Protein AF-A0A349JUP9-F1 (afdb_monomer_lite)

Secondary structure (DSSP, 8-state):
-HHHHHHHHHHHH-TTTTGGGBSSSSB-HHHHTTHHHHHHHHHHHHHHS-S----

Sequence (55 aa):
MRLYNVMCWIYGSDPIKYSRLVGGGSLPEDRAVRCPEEWDRMAKAWQRLPAEYQP

Foldseek 3Di:
DVVQLVLLLVCLVPVPVSVVCEDPHVYDPVSNVCSVVSNVVVVVVVVPPDPDPDD

pLDDT: mean 86.62, std 11.11, range [53.41, 96.69]

Radius of gyration: 13.23 Å; chains: 1; bounding box: 26×18×39 Å

Structure (mmCIF, N/CA/C/O backbone):
data_AF-A0A349JUP9-F1
#
_entry.id   AF-A0A349JUP9-F1
#
loop_
_atom_site.group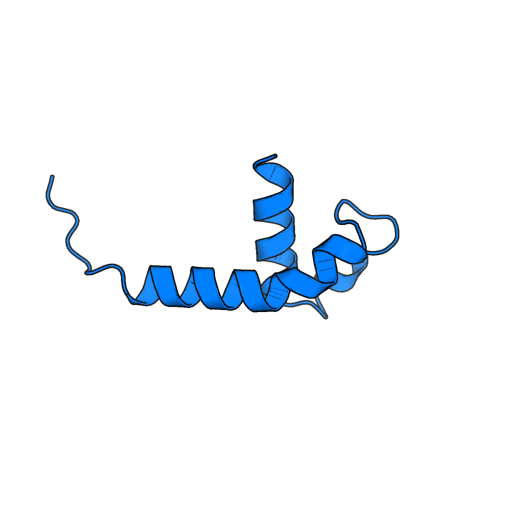_PDB
_atom_site.id
_atom_site.type_symbol
_atom_site.label_atom_id
_atom_site.label_alt_id
_atom_site.label_comp_id
_atom_site.label_asym_id
_atom_site.label_entity_id
_atom_site.label_seq_id
_atom_site.pdbx_PDB_ins_code
_atom_site.Cartn_x
_atom_site.Cartn_y
_atom_site.Cartn_z
_atom_site.occupancy
_atom_site.B_iso_or_equiv
_atom_site.auth_seq_id
_atom_site.auth_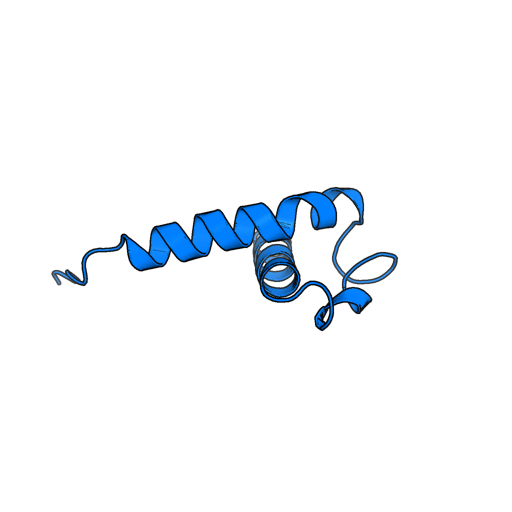comp_id
_atom_site.auth_asym_id
_atom_site.auth_atom_id
_atom_site.pdbx_PDB_model_num
ATOM 1 N N . MET A 1 1 ? 14.450 0.820 7.527 1.00 60.97 1 MET A N 1
ATOM 2 C CA . MET A 1 1 ? 13.367 -0.192 7.628 1.00 60.97 1 MET A CA 1
ATOM 3 C C . MET A 1 1 ? 11.959 0.410 7.688 1.00 60.97 1 MET A C 1
ATOM 5 O O . MET A 1 1 ? 11.130 -0.039 6.915 1.00 60.97 1 MET A O 1
ATOM 9 N N . ARG A 1 2 ? 11.663 1.457 8.481 1.00 74.94 2 ARG A N 1
ATOM 10 C CA . ARG A 1 2 ? 10.317 2.086 8.478 1.00 74.94 2 ARG A CA 1
ATOM 11 C C . ARG A 1 2 ? 9.902 2.716 7.141 1.00 74.94 2 ARG A C 1
ATOM 13 O O . ARG A 1 2 ? 8.740 2.620 6.770 1.00 74.94 2 ARG A O 1
ATOM 20 N N . LEU A 1 3 ? 10.855 3.290 6.402 1.00 81.44 3 LEU A N 1
ATOM 21 C CA . LEU A 1 3 ? 10.594 3.891 5.089 1.00 81.44 3 LEU A CA 1
ATOM 22 C C . LEU A 1 3 ? 10.020 2.881 4.083 1.00 81.44 3 LEU A C 1
ATOM 24 O O . LEU A 1 3 ? 9.062 3.197 3.391 1.00 81.44 3 LEU A O 1
ATOM 28 N N . TYR A 1 4 ? 10.545 1.651 4.051 1.00 82.75 4 TYR A N 1
ATOM 29 C CA . TYR A 1 4 ? 10.049 0.603 3.154 1.00 82.75 4 TYR A CA 1
ATOM 30 C C . TYR A 1 4 ? 8.605 0.201 3.456 1.00 82.75 4 TYR A C 1
ATOM 32 O O . TYR A 1 4 ? 7.850 -0.074 2.531 1.00 82.75 4 TYR A O 1
ATOM 40 N N . ASN A 1 5 ? 8.199 0.207 4.728 1.00 87.00 5 ASN A N 1
ATOM 41 C CA . ASN A 1 5 ? 6.814 -0.079 5.105 1.00 87.00 5 ASN A CA 1
ATOM 42 C C . ASN A 1 5 ? 5.881 1.043 4.650 1.00 87.00 5 ASN A C 1
ATOM 44 O O . ASN A 1 5 ? 4.845 0.766 4.063 1.00 87.00 5 ASN A O 1
ATOM 48 N N . VAL A 1 6 ? 6.288 2.301 4.836 1.00 89.94 6 VAL A N 1
ATOM 49 C CA . VAL A 1 6 ? 5.507 3.455 4.370 1.00 89.94 6 VAL A CA 1
ATOM 50 C C . VAL A 1 6 ? 5.373 3.449 2.847 1.00 89.94 6 VAL A C 1
ATOM 52 O O . VAL A 1 6 ? 4.269 3.602 2.337 1.00 89.94 6 VAL A O 1
ATOM 55 N N . MET A 1 7 ? 6.462 3.205 2.112 1.00 91.94 7 MET A N 1
ATOM 56 C CA . MET A 1 7 ? 6.422 3.104 0.646 1.00 91.94 7 MET A CA 1
ATOM 57 C C . MET A 1 7 ? 5.545 1.945 0.172 1.00 91.94 7 MET A C 1
ATOM 59 O O . MET A 1 7 ? 4.815 2.082 -0.805 1.00 91.94 7 MET A O 1
ATOM 63 N N . CYS A 1 8 ? 5.572 0.828 0.896 1.00 94.62 8 CYS A N 1
ATOM 64 C CA . CYS A 1 8 ? 4.716 -0.315 0.624 1.00 94.62 8 CYS A CA 1
ATOM 65 C C . CYS A 1 8 ? 3.237 0.000 0.884 1.00 94.62 8 CYS A C 1
ATOM 67 O O . CYS A 1 8 ? 2.399 -0.358 0.069 1.00 94.62 8 CYS A O 1
ATOM 69 N N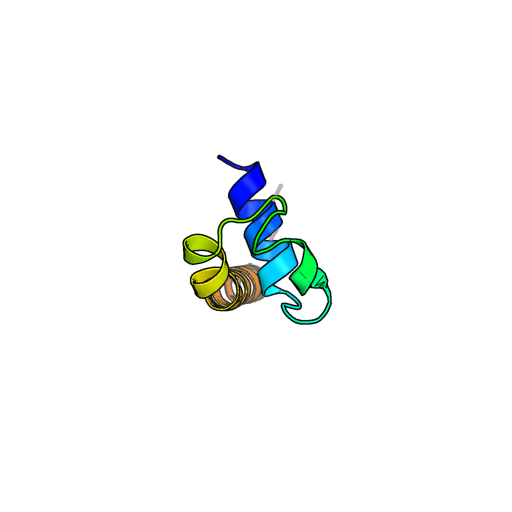 . TRP A 1 9 ? 2.899 0.738 1.944 1.00 93.62 9 TRP A N 1
ATOM 70 C CA . TRP A 1 9 ? 1.522 1.182 2.185 1.00 93.62 9 TRP A CA 1
ATOM 71 C C . TRP A 1 9 ? 1.035 2.180 1.134 1.00 93.62 9 TRP A C 1
ATOM 73 O O . TRP A 1 9 ? -0.080 2.037 0.645 1.00 93.62 9 TRP A O 1
ATOM 83 N N . ILE A 1 10 ? 1.873 3.145 0.737 1.00 94.50 10 ILE A N 1
ATOM 84 C CA . ILE A 1 10 ? 1.545 4.091 -0.340 1.00 94.50 10 ILE A CA 1
ATOM 85 C C . ILE A 1 10 ? 1.265 3.320 -1.630 1.00 94.50 10 ILE A C 1
ATOM 87 O O . ILE A 1 10 ? 0.193 3.474 -2.206 1.00 94.50 10 ILE A O 1
ATOM 91 N N . TYR A 1 11 ? 2.182 2.444 -2.048 1.00 96.56 11 TYR A N 1
ATOM 92 C CA . TYR A 1 11 ? 1.988 1.630 -3.244 1.00 96.56 11 TYR A CA 1
ATOM 93 C C . TYR A 1 11 ? 0.759 0.716 -3.135 1.00 96.56 11 TYR A C 1
ATOM 95 O O . TYR A 1 11 ? -0.053 0.672 -4.050 1.00 96.56 11 TYR A O 1
ATOM 103 N N . GLY A 1 12 ? 0.587 0.025 -2.006 1.00 96.19 12 GLY A N 1
ATOM 104 C CA . GLY A 1 12 ? -0.532 -0.887 -1.770 1.00 96.19 12 GLY A CA 1
ATOM 105 C C . GLY A 1 12 ? -1.900 -0.205 -1.763 1.00 96.19 12 GLY A C 1
ATOM 106 O O . GLY A 1 12 ? -2.881 -0.847 -2.120 1.00 96.19 12 GLY A O 1
ATOM 107 N N . SER A 1 13 ? -1.962 1.087 -1.417 1.00 96.50 13 SER A N 1
ATOM 108 C CA . SER A 1 13 ? -3.206 1.865 -1.439 1.00 96.50 13 SER A CA 1
ATOM 109 C C . SER A 1 13 ? -3.758 2.102 -2.847 1.00 96.50 13 SER A C 1
ATOM 111 O O . SER A 1 13 ? -4.973 2.160 -3.019 1.00 96.50 13 SER A O 1
ATOM 113 N N . ASP A 1 14 ? -2.875 2.231 -3.844 1.00 96.69 14 ASP A N 1
ATOM 114 C CA . ASP A 1 14 ? -3.230 2.385 -5.258 1.00 96.69 14 ASP A CA 1
ATOM 115 C C . ASP A 1 14 ? -2.032 2.002 -6.156 1.00 96.69 14 ASP A C 1
ATOM 117 O O . ASP A 1 14 ? -1.221 2.855 -6.547 1.00 96.69 14 ASP A O 1
ATOM 121 N N . PRO A 1 15 ? -1.895 0.709 -6.502 1.00 94.94 15 PRO A N 1
ATOM 122 C CA . PRO A 1 15 ? -0.764 0.221 -7.292 1.00 94.94 15 PRO A CA 1
ATOM 123 C C . PRO A 1 15 ? -0.676 0.829 -8.697 1.00 94.94 15 PRO A C 1
ATOM 125 O O . PRO A 1 15 ? 0.412 0.908 -9.269 1.00 94.94 15 PRO A O 1
ATOM 128 N N . ILE A 1 16 ? -1.805 1.282 -9.257 1.00 94.69 16 ILE A N 1
ATOM 129 C CA . ILE A 1 16 ? -1.858 1.896 -10.590 1.00 94.69 16 ILE A CA 1
ATOM 130 C C . ILE A 1 16 ? -1.258 3.300 -10.516 1.00 94.69 16 ILE A C 1
ATOM 132 O O . ILE A 1 16 ? -0.315 3.623 -11.249 1.00 94.69 16 ILE A O 1
ATOM 136 N N . LYS A 1 17 ? -1.757 4.120 -9.587 1.00 95.50 17 LYS A N 1
ATOM 137 C CA . LYS A 1 17 ? -1.306 5.501 -9.378 1.00 95.50 17 LYS A CA 1
ATOM 138 C C . LYS A 1 17 ? 0.159 5.583 -8.961 1.00 95.50 17 LYS A C 1
ATOM 140 O O . LYS A 1 17 ? 0.860 6.506 -9.377 1.00 95.50 17 LYS A O 1
ATOM 145 N N . TYR A 1 18 ? 0.629 4.626 -8.164 1.00 94.88 18 TYR A N 1
ATOM 146 C CA . TYR A 1 18 ? 1.987 4.610 -7.617 1.00 94.88 18 TYR A CA 1
ATOM 147 C C . TYR A 1 18 ? 2.925 3.609 -8.303 1.00 94.88 18 TYR A C 1
ATOM 149 O O . TYR A 1 18 ? 3.992 3.306 -7.772 1.00 94.88 18 TYR A O 1
ATOM 157 N N . SER A 1 19 ? 2.582 3.145 -9.505 1.00 93.81 19 SER A N 1
ATOM 158 C CA . SER A 1 19 ? 3.380 2.201 -10.306 1.00 93.81 19 SER A CA 1
ATOM 159 C C . SER A 1 19 ? 4.857 2.594 -10.462 1.00 93.81 19 SER A C 1
ATOM 161 O O . SER A 1 19 ? 5.729 1.731 -10.438 1.00 93.81 19 SER A O 1
ATOM 163 N N . ARG A 1 20 ? 5.166 3.898 -10.517 1.00 92.88 20 ARG A N 1
ATOM 164 C CA . ARG A 1 20 ? 6.545 4.429 -10.599 1.00 92.88 20 ARG A CA 1
ATOM 165 C C . ARG A 1 20 ? 7.422 4.156 -9.371 1.00 92.88 20 ARG A C 1
ATOM 167 O O . ARG A 1 20 ? 8.621 4.413 -9.422 1.00 92.88 20 ARG A O 1
ATOM 174 N N . LEU A 1 21 ? 6.854 3.691 -8.258 1.00 91.56 21 LEU A N 1
ATOM 175 C CA . LEU A 1 21 ? 7.639 3.312 -7.081 1.00 91.56 21 LEU A CA 1
ATOM 176 C C . LEU A 1 21 ? 8.404 1.997 -7.294 1.00 91.56 21 LEU A C 1
ATOM 178 O O . LEU A 1 21 ? 9.386 1.771 -6.589 1.00 91.56 21 LEU A O 1
ATOM 182 N N . VAL A 1 22 ? 7.977 1.173 -8.256 1.00 92.44 22 VAL A N 1
ATOM 183 C CA . VAL A 1 22 ? 8.483 -0.179 -8.532 1.00 92.44 22 VAL A CA 1
ATOM 184 C C . VAL A 1 22 ? 9.396 -0.183 -9.765 1.00 92.44 22 VAL A C 1
ATOM 186 O O . VAL A 1 22 ? 9.226 0.644 -10.656 1.00 92.44 22 VAL A O 1
ATOM 189 N N . GLY A 1 23 ? 10.372 -1.099 -9.824 1.00 79.88 23 GLY A N 1
ATOM 190 C CA . GLY A 1 23 ? 11.180 -1.323 -11.035 1.00 79.88 23 GLY A CA 1
ATOM 191 C C . GLY A 1 23 ? 12.160 -0.187 -11.360 1.00 79.88 23 GLY A C 1
ATOM 192 O O . GLY A 1 23 ? 12.289 0.218 -12.510 1.00 79.88 23 GLY A O 1
ATOM 193 N N . GLY A 1 24 ? 12.823 0.367 -10.336 1.00 74.25 24 GLY A N 1
ATOM 194 C CA . GLY A 1 24 ? 13.786 1.476 -10.464 1.00 74.25 24 GLY A CA 1
ATOM 195 C C . GLY A 1 24 ? 13.517 2.665 -9.533 1.00 74.25 24 GLY A C 1
ATOM 196 O O . GLY A 1 24 ? 14.328 3.585 -9.458 1.00 74.25 24 GLY A O 1
ATOM 197 N N . GLY A 1 25 ? 12.391 2.639 -8.813 1.00 80.44 25 GLY A N 1
ATOM 198 C CA . GLY A 1 25 ? 12.049 3.590 -7.756 1.00 80.44 25 GLY A CA 1
ATOM 199 C C . GLY A 1 25 ? 12.538 3.161 -6.366 1.00 80.44 25 GLY A C 1
ATOM 200 O O . GLY A 1 25 ? 13.539 2.468 -6.205 1.00 80.44 25 GLY A O 1
ATOM 201 N N . SER A 1 26 ? 11.821 3.587 -5.326 1.00 87.69 26 SER A N 1
ATOM 202 C CA . SER A 1 26 ? 12.171 3.307 -3.924 1.00 87.69 26 SER A CA 1
ATOM 203 C C . SER A 1 26 ? 11.660 1.957 -3.399 1.00 87.69 26 SER A C 1
ATOM 205 O O . SER A 1 26 ? 11.893 1.640 -2.230 1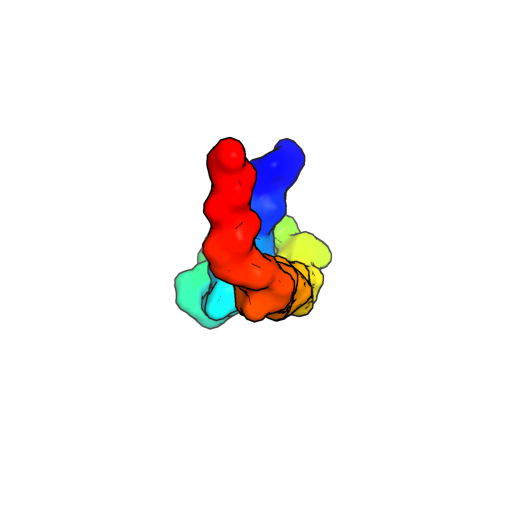.00 87.69 26 SER A O 1
ATOM 207 N N . LEU A 1 27 ? 10.945 1.178 -4.220 1.00 89.75 27 LEU A N 1
ATOM 208 C CA . LEU A 1 27 ? 10.342 -0.097 -3.843 1.00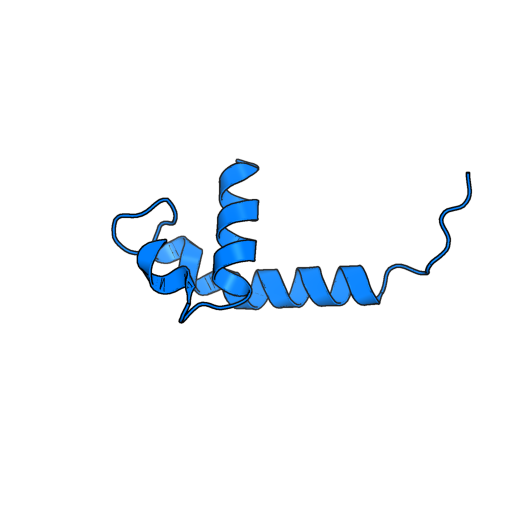 89.75 27 LEU A CA 1
ATOM 209 C C . LEU A 1 27 ? 10.827 -1.231 -4.770 1.00 89.75 27 LEU A C 1
ATOM 211 O O . LEU A 1 27 ? 10.564 -1.200 -5.972 1.00 89.75 27 LEU A O 1
ATOM 215 N N . PRO A 1 28 ? 11.509 -2.252 -4.228 1.00 91.31 28 PRO A N 1
ATOM 216 C CA . PRO A 1 28 ? 11.837 -3.466 -4.972 1.00 91.31 28 PRO A CA 1
ATOM 217 C C . PRO A 1 28 ? 10.589 -4.210 -5.477 1.00 91.31 28 PRO A C 1
ATOM 219 O O . PRO A 1 28 ? 9.546 -4.208 -4.817 1.00 91.31 28 PRO A O 1
ATOM 222 N N . GLU A 1 29 ? 10.695 -4.875 -6.630 1.00 92.12 29 GLU A N 1
ATOM 223 C CA . GLU A 1 29 ? 9.589 -5.626 -7.250 1.00 92.12 29 GLU A CA 1
ATOM 224 C C . GLU A 1 29 ? 9.079 -6.770 -6.366 1.00 92.12 29 GLU A C 1
ATOM 226 O O . GLU A 1 29 ? 7.876 -6.898 -6.144 1.00 92.12 29 GLU A O 1
ATOM 231 N N . ASP A 1 30 ? 9.988 -7.546 -5.777 1.00 91.81 30 ASP A N 1
ATOM 232 C CA . ASP A 1 30 ? 9.681 -8.641 -4.848 1.00 91.81 30 ASP A CA 1
ATOM 233 C C . ASP A 1 30 ? 8.922 -8.158 -3.598 1.00 91.81 30 ASP A C 1
ATOM 235 O O . ASP A 1 30 ? 8.097 -8.873 -3.015 1.00 91.81 30 ASP A O 1
ATOM 239 N N . ARG A 1 31 ? 9.169 -6.912 -3.184 1.00 90.88 31 ARG A N 1
ATOM 240 C CA . ARG A 1 31 ? 8.436 -6.267 -2.097 1.00 90.88 31 ARG A CA 1
ATOM 241 C C . ARG A 1 31 ? 7.047 -5.832 -2.545 1.00 90.88 31 ARG A C 1
ATOM 243 O O . ARG A 1 31 ? 6.087 -6.091 -1.816 1.00 90.88 31 ARG A O 1
ATOM 250 N N . ALA A 1 32 ? 6.948 -5.205 -3.715 1.00 93.88 32 ALA A N 1
ATOM 251 C CA . ALA A 1 32 ? 5.717 -4.637 -4.258 1.00 93.88 32 ALA A CA 1
ATOM 252 C C . ALA A 1 32 ? 4.578 -5.662 -4.362 1.00 93.88 32 ALA A C 1
ATOM 254 O O . ALA A 1 32 ? 3.431 -5.324 -4.072 1.00 93.88 32 ALA A O 1
ATOM 255 N N . VAL A 1 33 ? 4.894 -6.927 -4.667 1.00 94.62 33 VAL A N 1
ATOM 256 C CA . VAL A 1 33 ? 3.914 -8.029 -4.752 1.00 94.62 33 VAL A CA 1
ATOM 257 C C . VAL A 1 33 ? 3.067 -8.166 -3.480 1.00 94.62 33 VAL A C 1
ATOM 259 O O . VAL A 1 33 ? 1.880 -8.467 -3.555 1.00 94.62 33 VAL A O 1
ATOM 262 N N . ARG A 1 34 ? 3.650 -7.917 -2.301 1.00 94.31 34 ARG A N 1
ATOM 263 C CA . ARG A 1 34 ? 2.976 -8.107 -1.001 1.00 94.31 34 ARG A CA 1
ATOM 264 C C . ARG A 1 34 ? 2.276 -6.852 -0.480 1.00 94.31 34 ARG A C 1
ATOM 266 O O . ARG A 1 34 ? 1.559 -6.912 0.515 1.00 94.31 34 ARG A O 1
ATOM 273 N N . CYS A 1 35 ? 2.495 -5.711 -1.119 1.00 95.69 35 CYS A N 1
ATOM 274 C CA . CYS A 1 35 ? 2.064 -4.418 -0.603 1.00 95.69 35 CYS A CA 1
ATOM 275 C C . CYS A 1 35 ? 0.547 -4.180 -0.617 1.00 95.69 35 CYS A C 1
ATOM 277 O O . CYS A 1 35 ? 0.059 -3.632 0.370 1.00 95.69 35 CYS A O 1
ATOM 279 N N . PRO A 1 36 ? -0.225 -4.615 -1.634 1.00 96.12 36 PRO A N 1
ATOM 280 C CA . PRO A 1 36 ? -1.687 -4.512 -1.586 1.00 96.12 36 PRO A CA 1
ATOM 281 C C . PRO A 1 36 ? -2.296 -5.288 -0.408 1.00 96.12 36 PRO A C 1
ATOM 283 O O . PRO A 1 36 ? -3.127 -4.766 0.327 1.00 96.12 36 PRO A O 1
ATOM 286 N N . GLU A 1 37 ? -1.813 -6.508 -0.152 1.00 95.62 37 GLU A N 1
ATOM 287 C CA . GL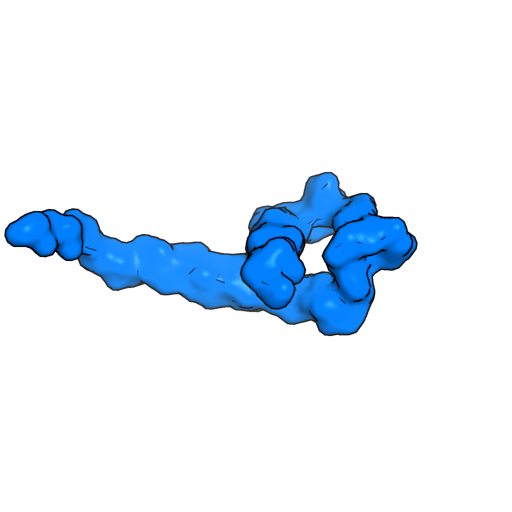U A 1 37 ? -2.276 -7.316 0.983 1.00 95.62 37 GLU A CA 1
ATOM 288 C C . GLU A 1 37 ? -1.880 -6.689 2.332 1.00 95.62 37 GLU A C 1
ATOM 290 O O . GLU A 1 37 ? -2.644 -6.700 3.300 1.00 95.62 37 GLU A O 1
ATOM 295 N N . GLU A 1 38 ? -0.676 -6.121 2.423 1.00 94.12 38 GLU A N 1
ATOM 296 C CA . GLU A 1 38 ? -0.253 -5.390 3.617 1.00 94.12 38 GLU A CA 1
ATOM 297 C C . GLU A 1 38 ? -1.075 -4.132 3.871 1.00 94.12 38 GLU A C 1
ATOM 299 O O . GLU A 1 38 ? -1.426 -3.874 5.025 1.00 94.12 38 GLU A O 1
ATOM 304 N N . TRP A 1 39 ? -1.399 -3.380 2.819 1.00 95.06 39 TRP A N 1
ATOM 305 C CA . TRP A 1 39 ? -2.311 -2.247 2.898 1.00 95.06 39 TRP A CA 1
ATOM 306 C C . TRP A 1 39 ? -3.679 -2.686 3.425 1.00 95.06 39 TRP A C 1
ATOM 308 O O . TRP A 1 39 ? -4.161 -2.101 4.392 1.00 95.06 39 TRP A O 1
ATOM 318 N N . ASP A 1 40 ? -4.254 -3.766 2.892 1.00 94.31 40 ASP A N 1
ATOM 319 C CA . ASP A 1 40 ? -5.545 -4.294 3.344 1.00 94.31 40 ASP A CA 1
ATOM 320 C C . ASP A 1 40 ? -5.529 -4.713 4.816 1.00 94.31 40 ASP A C 1
ATOM 322 O O . ASP A 1 40 ? -6.457 -4.406 5.570 1.00 94.31 40 ASP A O 1
ATOM 326 N N . ARG A 1 41 ? -4.481 -5.423 5.253 1.00 92.12 41 ARG A N 1
ATOM 327 C CA . ARG A 1 41 ? -4.327 -5.817 6.663 1.00 92.12 41 ARG A CA 1
ATOM 328 C C . ARG A 1 41 ? -4.229 -4.598 7.567 1.00 92.12 41 ARG A C 1
ATOM 330 O O . ARG A 1 41 ? -4.881 -4.562 8.609 1.00 92.12 41 ARG A O 1
ATOM 337 N N . MET A 1 42 ? -3.440 -3.608 7.161 1.00 90.50 42 MET A N 1
ATOM 338 C CA . MET A 1 42 ? -3.289 -2.361 7.894 1.00 90.50 42 MET A CA 1
ATOM 339 C C . MET A 1 42 ? -4.627 -1.613 7.955 1.00 90.50 42 MET A C 1
ATOM 341 O O . MET A 1 42 ? -5.098 -1.325 9.050 1.00 90.50 42 MET A O 1
ATOM 345 N N . ALA A 1 43 ? -5.284 -1.360 6.822 1.00 89.94 43 ALA A N 1
ATOM 346 C CA . ALA A 1 43 ? -6.563 -0.653 6.741 1.00 89.94 43 ALA A CA 1
ATOM 347 C C . ALA A 1 43 ? -7.653 -1.321 7.598 1.00 89.94 43 ALA A C 1
ATOM 349 O O . ALA A 1 43 ? -8.365 -0.641 8.337 1.00 89.94 43 ALA A O 1
ATOM 350 N N . LYS A 1 44 ? -7.728 -2.659 7.587 1.00 89.69 44 LYS A N 1
ATOM 351 C CA . LYS A 1 44 ? -8.616 -3.428 8.476 1.00 89.69 44 LYS A CA 1
ATOM 352 C C . LYS A 1 44 ? -8.254 -3.265 9.950 1.00 89.69 44 LYS A C 1
ATOM 354 O O . LYS A 1 44 ? -9.155 -3.207 10.779 1.00 89.69 44 LYS A O 1
ATOM 359 N N . ALA A 1 45 ? -6.968 -3.210 10.295 1.00 88.06 45 ALA A N 1
ATOM 360 C CA . ALA A 1 45 ? -6.542 -2.957 11.668 1.00 88.06 45 ALA A CA 1
ATOM 361 C C . ALA A 1 45 ? -7.006 -1.573 12.139 1.00 88.06 45 ALA A C 1
ATOM 363 O O . ALA A 1 45 ? -7.589 -1.487 13.212 1.00 88.06 45 ALA A O 1
ATOM 364 N N . TRP A 1 46 ? -6.858 -0.531 11.311 1.00 82.62 46 TRP A N 1
ATOM 365 C CA . TRP A 1 46 ? -7.361 0.818 11.611 1.00 82.62 46 TRP A CA 1
ATOM 366 C C . TRP A 1 46 ? -8.881 0.861 11.797 1.00 82.62 46 TRP A C 1
ATOM 368 O O . TRP A 1 46 ? -9.357 1.521 12.711 1.00 82.62 46 TRP A O 1
ATOM 378 N N . GLN A 1 47 ? -9.646 0.121 10.990 1.00 83.00 47 GLN A N 1
ATOM 379 C CA . GLN A 1 47 ? -11.105 0.008 11.150 1.00 83.00 47 GLN A CA 1
ATOM 380 C C . GLN A 1 47 ? -11.524 -0.734 12.426 1.00 83.00 47 GLN A C 1
ATOM 382 O O . GLN A 1 47 ? -12.638 -0.553 12.908 1.00 83.00 47 GLN A O 1
ATOM 387 N N . ARG A 1 48 ? -10.656 -1.607 12.945 1.00 79.44 48 ARG A N 1
ATOM 388 C CA . ARG A 1 48 ? -10.893 -2.387 14.166 1.00 79.44 48 ARG A CA 1
ATOM 389 C C . ARG A 1 48 ? -10.383 -1.700 15.421 1.00 79.44 48 ARG A C 1
ATOM 391 O O . ARG A 1 48 ? -10.620 -2.232 16.500 1.00 79.44 48 ARG A O 1
ATOM 398 N N . LEU A 1 49 ? -9.677 -0.576 15.299 1.00 73.19 49 LEU A N 1
ATOM 399 C CA . LEU A 1 49 ? -9.326 0.221 16.463 1.00 73.19 49 LEU A CA 1
ATOM 400 C C . LEU A 1 49 ? -10.637 0.768 17.042 1.00 73.19 49 LEU A C 1
ATOM 402 O O . LEU A 1 49 ? -11.304 1.552 16.359 1.00 73.19 49 LEU A O 1
ATOM 406 N N . PRO A 1 50 ? -11.052 0.357 18.256 1.00 69.44 50 PRO A N 1
ATOM 407 C CA . PRO A 1 50 ? -12.132 1.055 18.929 1.00 69.44 50 PRO A CA 1
ATOM 408 C C . PRO A 1 50 ? -11.711 2.520 19.067 1.00 69.44 50 PRO A C 1
ATOM 410 O O . PRO A 1 50 ? -10.540 2.813 19.312 1.00 69.44 50 PRO A O 1
ATOM 413 N N . ALA A 1 51 ? -12.653 3.447 18.906 1.00 65.38 51 ALA A N 1
ATOM 414 C CA . ALA A 1 51 ? -12.410 4.888 19.013 1.00 65.38 51 ALA A CA 1
ATOM 415 C C . ALA A 1 51 ? -11.973 5.346 20.427 1.00 65.38 51 ALA A C 1
ATOM 417 O O . ALA A 1 51 ? -11.942 6.539 20.719 1.00 65.38 51 ALA A O 1
ATOM 418 N N . GLU A 1 52 ? -11.638 4.413 21.314 1.00 63.38 52 GLU A N 1
ATOM 419 C CA . GLU A 1 52 ? -11.248 4.655 22.692 1.00 63.38 52 GLU A CA 1
ATOM 420 C C . GLU A 1 52 ? -9.766 5.027 22.757 1.00 63.38 52 GLU A C 1
ATOM 422 O O . GLU A 1 52 ? -8.881 4.228 23.058 1.00 63.38 52 GLU A O 1
ATOM 427 N N . TYR A 1 53 ? -9.501 6.299 22.478 1.00 64.12 53 TYR A N 1
ATOM 428 C CA . TYR A 1 53 ? -8.413 6.993 23.144 1.00 64.12 53 TYR A CA 1
ATOM 429 C C . TYR A 1 53 ? -8.846 7.232 24.594 1.00 64.12 53 TYR A C 1
ATOM 431 O O . TYR A 1 53 ? -9.696 8.086 24.848 1.00 64.12 53 TYR A O 1
ATOM 439 N N . GLN A 1 54 ? -8.295 6.472 25.539 1.00 53.41 54 GLN A N 1
ATOM 440 C CA . GLN A 1 54 ? -8.423 6.779 26.961 1.00 53.41 54 GLN A CA 1
ATOM 441 C C . GLN A 1 54 ? -7.109 7.444 27.420 1.00 53.41 54 GLN A C 1
ATOM 443 O O . GLN A 1 54 ? -6.088 6.753 27.452 1.00 53.41 54 GLN A O 1
ATOM 448 N N . PRO A 1 55 ? -7.092 8.773 27.661 1.00 59.66 55 PRO A N 1
ATOM 449 C CA . PRO A 1 55 ? -5.945 9.465 28.250 1.00 59.66 55 PRO A CA 1
ATOM 450 C C . PRO A 1 55 ? -5.724 9.090 29.719 1.00 59.66 55 PRO A C 1
ATOM 452 O O . PRO A 1 55 ? -6.711 8.727 30.401 1.00 59.66 55 PRO A O 1
#